Protein AF-A0A6N2MP95-F1 (afdb_monomer)

Structure (mmCIF, N/CA/C/O backbone):
data_AF-A0A6N2MP95-F1
#
_entry.id   AF-A0A6N2MP95-F1
#
loop_
_atom_site.group_PDB
_atom_site.id
_atom_site.type_symbol
_atom_site.label_atom_id
_atom_site.label_alt_id
_atom_site.label_comp_id
_atom_site.label_asym_id
_atom_site.label_entity_id
_atom_site.label_seq_id
_atom_site.pdbx_PDB_ins_code
_atom_site.Cartn_x
_atom_site.Cartn_y
_atom_site.Cartn_z
_atom_site.occupancy
_atom_site.B_iso_or_equiv
_atom_site.auth_seq_id
_atom_site.auth_comp_id
_atom_site.auth_asym_id
_atom_site.auth_atom_id
_atom_site.pdbx_PDB_model_num
ATOM 1 N N . MET A 1 1 ? 5.443 -9.059 -21.803 1.00 52.47 1 MET A N 1
ATOM 2 C CA . MET A 1 1 ? 6.622 -9.726 -21.196 1.00 52.47 1 MET A CA 1
ATOM 3 C C . MET A 1 1 ? 6.664 -9.595 -19.670 1.00 52.47 1 MET A C 1
ATOM 5 O O . MET A 1 1 ? 6.923 -10.601 -19.031 1.00 52.47 1 MET A O 1
ATOM 9 N N . VAL A 1 2 ? 6.325 -8.445 -19.066 1.00 51.97 2 VAL A N 1
ATOM 10 C CA . VAL A 1 2 ? 6.258 -8.288 -17.589 1.00 51.97 2 VAL A CA 1
ATOM 11 C C . VAL A 1 2 ? 5.045 -9.005 -16.957 1.00 51.97 2 VAL A C 1
ATOM 13 O O . VAL A 1 2 ? 5.159 -9.601 -15.894 1.00 51.97 2 VAL A O 1
ATOM 16 N N . PHE A 1 3 ? 3.912 -9.062 -17.666 1.00 51.62 3 PHE A N 1
ATOM 17 C CA . PHE A 1 3 ? 2.674 -9.698 -17.183 1.00 51.62 3 PHE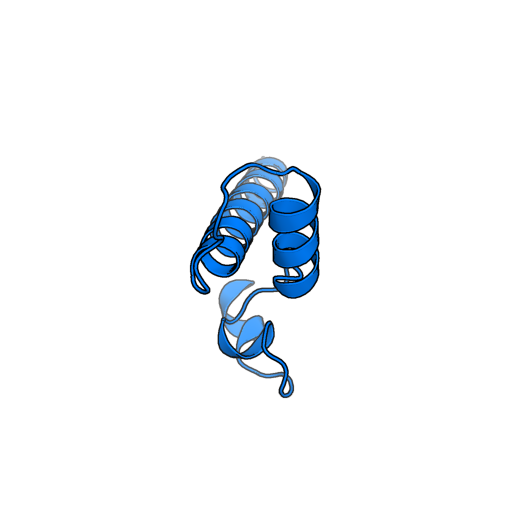 A CA 1
ATOM 18 C C . PHE A 1 3 ? 2.709 -11.241 -17.122 1.00 51.62 3 PHE A C 1
ATOM 20 O O . PHE A 1 3 ? 1.973 -11.846 -16.350 1.00 51.62 3 PHE A O 1
ATOM 27 N N . LEU A 1 4 ? 3.565 -11.898 -17.918 1.00 47.78 4 LEU A N 1
ATOM 28 C CA . LEU A 1 4 ? 3.587 -13.368 -18.023 1.00 47.78 4 LEU A CA 1
ATOM 29 C C . LEU A 1 4 ? 4.395 -14.034 -16.892 1.00 47.78 4 LEU A C 1
ATOM 31 O O . LEU A 1 4 ? 4.172 -15.199 -16.575 1.00 47.78 4 LEU A O 1
ATOM 35 N N . LEU A 1 5 ? 5.313 -13.304 -16.248 1.00 52.78 5 LEU A N 1
ATOM 36 C CA . LEU A 1 5 ? 6.2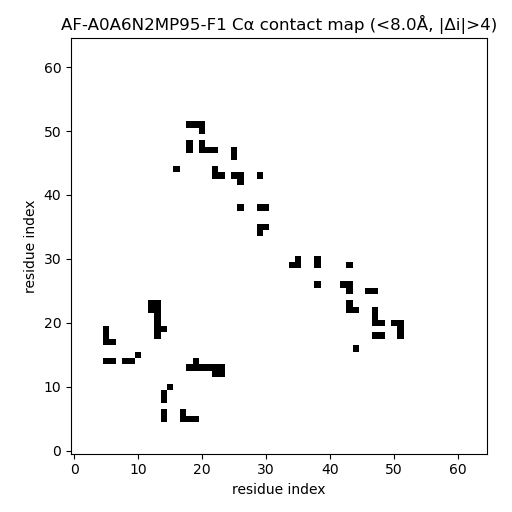28 -13.866 -15.244 1.00 52.78 5 LEU A CA 1
ATOM 37 C C . LEU A 1 5 ? 5.619 -13.936 -13.829 1.00 52.78 5 LEU A C 1
ATOM 39 O O . LEU A 1 5 ? 6.108 -14.674 -12.976 1.00 52.78 5 LEU A O 1
ATOM 43 N N . ILE A 1 6 ? 4.523 -13.212 -13.589 1.00 55.38 6 ILE A N 1
ATOM 44 C CA . ILE A 1 6 ? 3.824 -13.138 -12.296 1.00 55.38 6 ILE A CA 1
ATOM 45 C C . ILE A 1 6 ? 3.036 -14.419 -11.964 1.00 55.38 6 ILE A C 1
ATOM 47 O O . ILE A 1 6 ? 2.850 -14.740 -10.792 1.00 55.38 6 ILE A O 1
ATOM 51 N N . VAL A 1 7 ? 2.626 -15.199 -12.969 1.00 47.59 7 VAL A N 1
ATOM 52 C CA . VAL A 1 7 ? 1.760 -16.380 -12.778 1.00 47.59 7 VAL A CA 1
ATOM 53 C C . VAL A 1 7 ? 2.502 -17.590 -12.174 1.00 47.59 7 VAL A C 1
ATOM 55 O O . VAL A 1 7 ? 1.870 -18.476 -11.607 1.00 47.59 7 VAL A O 1
ATOM 58 N N . LEU A 1 8 ? 3.840 -17.643 -12.223 1.00 37.47 8 LEU A N 1
ATOM 59 C CA . LEU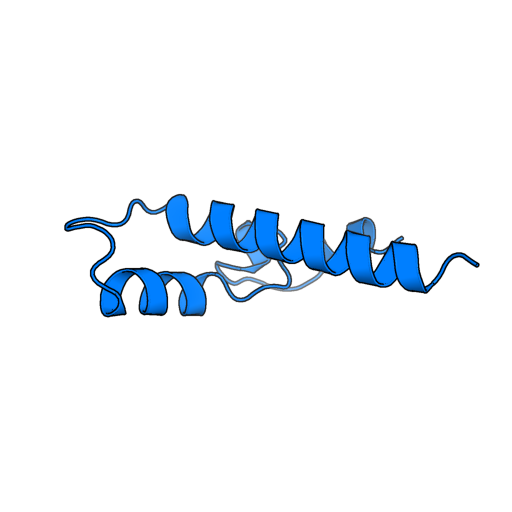 A 1 8 ? 4.596 -18.885 -11.978 1.00 37.47 8 LEU A CA 1
ATOM 60 C C . LEU A 1 8 ? 5.232 -19.067 -10.576 1.00 37.47 8 LEU A C 1
ATOM 62 O O . LEU A 1 8 ? 6.008 -20.010 -10.415 1.00 37.47 8 LEU A O 1
ATOM 66 N N . LYS A 1 9 ? 4.959 -18.252 -9.533 1.00 37.59 9 LYS A N 1
ATOM 67 C CA . LYS A 1 9 ? 5.679 -18.426 -8.236 1.00 37.59 9 LYS A CA 1
ATOM 68 C C . LYS A 1 9 ? 4.892 -18.192 -6.920 1.00 37.59 9 LYS A C 1
ATOM 70 O O . LYS A 1 9 ? 4.754 -17.065 -6.464 1.00 37.59 9 LYS A O 1
ATOM 75 N N . LEU A 1 10 ? 4.513 -19.321 -6.288 1.00 37.84 10 LEU A N 1
ATOM 76 C CA . LEU A 1 10 ? 4.529 -19.712 -4.847 1.00 37.84 10 LEU A CA 1
ATOM 77 C C . LEU A 1 10 ? 3.708 -18.998 -3.738 1.00 37.84 10 LEU A C 1
ATOM 79 O O . LEU A 1 10 ? 4.308 -18.349 -2.899 1.00 37.84 10 LEU A O 1
ATOM 83 N N . CYS A 1 11 ? 2.410 -19.319 -3.613 1.00 42.22 11 CYS A N 1
ATOM 84 C CA . CYS A 1 11 ? 1.557 -19.361 -2.392 1.00 42.22 11 CYS A CA 1
ATOM 85 C C . CYS A 1 11 ? 1.698 -18.276 -1.284 1.00 42.22 11 CYS A C 1
ATOM 87 O O . CYS A 1 11 ? 2.485 -18.383 -0.344 1.00 42.22 11 CYS A O 1
ATOM 89 N N . GLY A 1 12 ? 0.800 -17.286 -1.334 1.00 41.44 12 GLY A N 1
ATOM 90 C CA . GLY A 1 12 ? 0.691 -16.150 -0.419 1.00 41.44 12 GLY A CA 1
ATOM 91 C C . GLY A 1 12 ? -0.386 -15.192 -0.939 1.00 41.44 12 GLY A C 1
ATOM 92 O O . GLY A 1 12 ? -0.596 -15.103 -2.145 1.00 41.44 12 GLY A O 1
ATOM 93 N N . ARG A 1 13 ? -1.112 -14.471 -0.070 1.00 50.53 13 ARG A N 1
ATOM 94 C CA . ARG A 1 13 ? -2.278 -13.644 -0.485 1.00 50.53 13 ARG A CA 1
ATOM 95 C C . ARG A 1 13 ? -1.949 -12.566 -1.540 1.00 50.53 13 ARG A C 1
ATOM 97 O O . ARG A 1 13 ? -2.846 -12.128 -2.246 1.00 50.53 13 ARG A O 1
ATOM 104 N N . SER A 1 14 ? -0.676 -12.174 -1.668 1.00 46.19 14 SER A N 1
ATOM 105 C 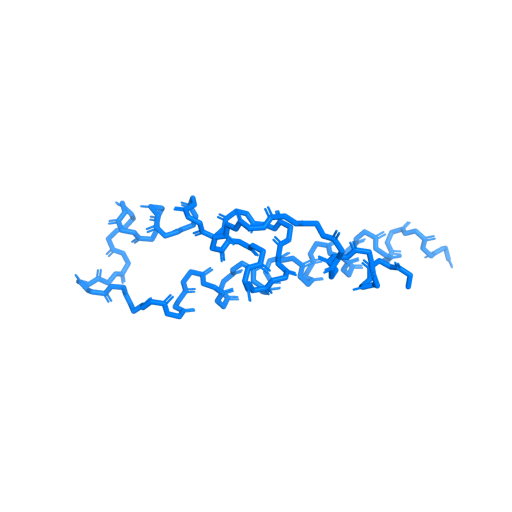CA . SER A 1 14 ? -0.166 -11.316 -2.756 1.00 46.19 14 SER A CA 1
ATOM 106 C C . SER A 1 14 ? -0.101 -12.048 -4.105 1.00 46.19 14 SER A C 1
ATOM 108 O O . SER A 1 14 ? -0.404 -11.467 -5.140 1.00 46.19 14 SER A O 1
ATOM 110 N N . GLN A 1 15 ? 0.230 -13.343 -4.101 1.00 48.41 15 GLN A N 1
ATOM 111 C CA . GLN A 1 15 ? 0.280 -14.183 -5.303 1.00 48.41 15 GLN A CA 1
ATOM 112 C C . GLN A 1 15 ? -1.092 -14.709 -5.722 1.00 48.41 15 GLN A C 1
ATOM 114 O O . GLN A 1 15 ? -1.278 -14.990 -6.897 1.00 48.41 15 GLN A O 1
ATOM 119 N N . GLN A 1 16 ? -2.074 -14.789 -4.815 1.00 50.97 16 GLN A N 1
ATOM 120 C CA . GLN A 1 16 ? -3.465 -15.071 -5.209 1.00 50.97 16 GLN A CA 1
ATOM 121 C C . GLN A 1 16 ? -4.065 -13.957 -6.081 1.00 50.97 16 GLN A C 1
ATOM 123 O O . GLN A 1 16 ? -4.980 -14.225 -6.849 1.00 50.97 16 GLN A O 1
ATOM 128 N N . ALA A 1 17 ? -3.543 -12.730 -5.976 1.00 51.94 17 ALA A N 1
ATOM 129 C CA . ALA A 1 17 ? -3.958 -11.593 -6.795 1.00 51.94 17 ALA A CA 1
ATOM 130 C C . ALA A 1 17 ? -2.992 -11.280 -7.954 1.00 51.94 17 ALA A C 1
ATOM 132 O O . ALA A 1 17 ? -3.271 -10.372 -8.727 1.00 51.94 17 ALA A O 1
ATOM 133 N N . GLY A 1 18 ? -1.870 -12.004 -8.079 1.00 59.78 18 GLY A N 1
ATOM 134 C CA . GLY A 1 18 ? -0.874 -11.752 -9.125 1.00 59.78 18 GLY A CA 1
ATOM 135 C C . GLY A 1 18 ? -0.221 -10.366 -9.040 1.00 59.78 18 GLY A C 1
ATOM 136 O O . GLY A 1 18 ? 0.040 -9.762 -10.070 1.00 59.78 18 GLY A O 1
ATOM 137 N N . LEU A 1 19 ? 0.012 -9.838 -7.834 1.00 66.94 19 LEU A N 1
ATOM 138 C CA . LEU A 1 19 ? 0.566 -8.491 -7.637 1.00 66.94 19 LEU A CA 1
ATOM 139 C C . LEU A 1 19 ? 1.983 -8.565 -7.051 1.00 66.94 19 LEU A C 1
ATOM 141 O O . LEU A 1 19 ? 2.203 -9.254 -6.044 1.00 66.94 19 LEU A O 1
ATOM 145 N N . GLN A 1 20 ? 2.930 -7.833 -7.650 1.00 70.62 20 GLN A N 1
ATOM 146 C CA . GLN A 1 20 ? 4.272 -7.591 -7.093 1.00 70.62 20 GLN A CA 1
ATOM 147 C C . GLN A 1 20 ? 4.209 -6.669 -5.871 1.00 70.62 20 GLN A C 1
ATOM 149 O O . GLN A 1 20 ? 5.019 -6.783 -4.947 1.00 70.62 20 GLN A O 1
ATOM 154 N N . PHE A 1 21 ? 3.231 -5.762 -5.835 1.00 74.50 21 PHE A N 1
ATOM 155 C CA . PHE A 1 21 ? 3.070 -4.838 -4.719 1.00 74.50 21 PHE A CA 1
ATOM 156 C C . PHE A 1 21 ? 2.487 -5.533 -3.470 1.00 74.50 21 PHE A C 1
ATOM 158 O O . PHE A 1 21 ? 1.489 -6.251 -3.554 1.00 74.50 21 PHE A O 1
ATOM 165 N N . PRO A 1 22 ? 3.040 -5.283 -2.263 1.00 80.06 22 PRO A N 1
ATOM 166 C CA . PRO A 1 22 ? 2.651 -5.999 -1.049 1.00 80.06 22 PRO A CA 1
ATOM 167 C C . PRO A 1 22 ? 1.280 -5.555 -0.505 1.00 80.06 22 PRO A C 1
ATOM 169 O O . PRO A 1 22 ? 1.185 -4.645 0.325 1.00 80.06 22 PRO A O 1
ATOM 172 N N . VAL A 1 23 ? 0.220 -6.277 -0.879 1.00 80.94 23 VAL A N 1
ATOM 173 C CA . VAL A 1 23 ? -1.181 -6.032 -0.462 1.00 80.94 23 VAL A CA 1
ATOM 174 C C . VAL A 1 23 ? -1.347 -5.954 1.065 1.00 80.94 23 VAL A C 1
ATOM 1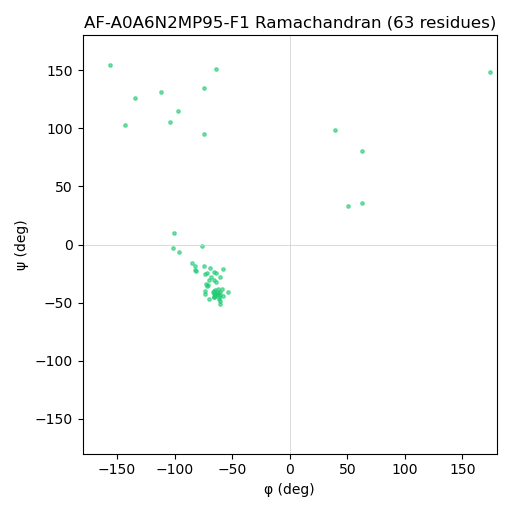76 O O . VAL A 1 23 ? -2.047 -5.090 1.594 1.00 80.94 23 VAL A O 1
ATOM 179 N N . GLY A 1 24 ? -0.666 -6.830 1.814 1.00 82.19 24 GLY A N 1
ATOM 180 C CA . GLY A 1 24 ? -0.762 -6.867 3.280 1.00 82.19 24 GLY A CA 1
ATOM 181 C C . GLY A 1 24 ? -0.209 -5.614 3.969 1.00 82.19 24 GLY A C 1
ATOM 182 O O . GLY A 1 24 ? -0.709 -5.208 5.020 1.00 82.19 24 GLY A O 1
ATOM 183 N N . LYS A 1 25 ? 0.793 -4.964 3.363 1.00 84.81 25 LYS A N 1
ATOM 184 C CA . LYS A 1 25 ? 1.368 -3.715 3.877 1.00 84.81 25 LYS A CA 1
ATOM 185 C C . LYS A 1 25 ? 0.406 -2.549 3.642 1.00 84.81 25 LYS A C 1
ATOM 187 O O . LYS A 1 25 ? 0.160 -1.773 4.562 1.00 84.81 25 LYS A O 1
ATOM 192 N N . ILE A 1 26 ? -0.211 -2.499 2.462 1.00 85.06 26 ILE A N 1
ATOM 193 C CA . ILE A 1 26 ? -1.242 -1.510 2.130 1.00 85.06 26 ILE A CA 1
ATOM 194 C C . ILE A 1 26 ? -2.445 -1.634 3.067 1.00 85.06 26 ILE A C 1
ATOM 196 O O . ILE A 1 26 ? -2.908 -0.636 3.611 1.00 85.06 26 ILE A O 1
ATOM 200 N N . ALA A 1 27 ? -2.899 -2.856 3.349 1.00 84.44 27 ALA A N 1
ATOM 201 C CA . ALA A 1 27 ? -3.986 -3.085 4.299 1.00 84.44 27 ALA A CA 1
ATOM 202 C C . ALA A 1 27 ? -3.672 -2.545 5.709 1.00 84.44 27 ALA A C 1
ATOM 204 O O . ALA A 1 27 ? -4.558 -1.999 6.368 1.00 84.44 27 ALA A O 1
ATOM 205 N N . ARG A 1 28 ? -2.419 -2.669 6.180 1.00 86.62 28 ARG A N 1
ATOM 206 C CA . ARG A 1 28 ? -1.986 -2.071 7.457 1.00 86.62 28 ARG A CA 1
ATOM 207 C C . ARG A 1 28 ? -2.003 -0.549 7.403 1.00 86.62 28 ARG A C 1
ATOM 209 O O . ARG A 1 28 ? -2.510 0.057 8.341 1.00 86.62 28 ARG A O 1
ATOM 216 N N . PHE A 1 29 ? -1.496 0.059 6.332 1.00 86.88 29 PHE A N 1
ATOM 217 C CA . PHE A 1 29 ? -1.502 1.516 6.189 1.00 86.88 29 PHE A CA 1
ATOM 218 C C . PHE A 1 29 ? -2.915 2.092 6.089 1.00 86.88 29 PHE A C 1
ATOM 220 O O . PHE A 1 29 ? -3.198 3.095 6.735 1.00 86.88 29 PHE A O 1
ATOM 227 N N . LEU A 1 30 ? -3.831 1.420 5.386 1.00 84.06 30 LEU A N 1
ATOM 228 C CA . LEU A 1 30 ? -5.231 1.844 5.301 1.00 84.06 30 LEU A CA 1
ATOM 229 C C . LEU A 1 30 ? -5.928 1.832 6.670 1.00 84.06 30 LEU A C 1
ATOM 231 O O . LEU A 1 30 ? -6.702 2.734 6.978 1.00 84.06 30 LEU A O 1
ATOM 235 N N . LYS A 1 31 ? -5.622 0.840 7.516 1.00 83.25 31 LYS A N 1
ATOM 236 C CA . LYS A 1 31 ? -6.140 0.776 8.891 1.00 83.25 31 LYS A CA 1
ATOM 237 C C . LYS A 1 31 ? -5.476 1.796 9.819 1.00 83.25 31 LYS A C 1
ATOM 239 O O . LYS A 1 31 ? -6.153 2.391 10.648 1.00 83.25 31 LYS A O 1
ATOM 244 N N . ALA A 1 32 ? -4.166 2.005 9.684 1.00 85.69 32 ALA A N 1
ATOM 245 C CA . ALA A 1 32 ? -3.418 2.950 10.512 1.00 85.69 32 ALA A CA 1
ATOM 246 C C . ALA A 1 32 ? -3.755 4.416 10.189 1.00 85.69 32 ALA A C 1
ATOM 248 O O . ALA A 1 32 ? -3.817 5.240 11.095 1.00 85.69 32 ALA A O 1
ATOM 249 N N . GLY A 1 33 ? -4.020 4.732 8.919 1.00 84.81 33 GLY A N 1
ATOM 250 C CA . GLY A 1 33 ? -4.370 6.078 8.463 1.00 84.81 33 GLY A CA 1
ATOM 251 C C . GLY A 1 33 ? -5.804 6.514 8.774 1.00 84.81 33 GLY A C 1
ATOM 252 O O . GLY A 1 33 ? -6.159 7.640 8.449 1.00 84.81 33 GLY A O 1
ATOM 253 N N . LYS A 1 34 ? -6.631 5.654 9.395 1.00 81.69 34 LYS A N 1
ATOM 254 C CA . LYS A 1 34 ? -8.039 5.936 9.748 1.00 81.69 34 LYS A CA 1
ATOM 255 C C . LYS A 1 34 ? -8.887 6.475 8.578 1.00 81.69 34 LYS A C 1
ATOM 257 O O . LYS A 1 34 ? -9.808 7.252 8.794 1.00 81.69 34 LYS A O 1
ATOM 262 N N . TYR A 1 35 ? -8.608 6.047 7.344 1.00 82.00 35 TYR A N 1
ATOM 263 C CA . TYR A 1 35 ? -9.330 6.518 6.150 1.00 82.00 35 TYR A CA 1
ATOM 264 C C . TYR A 1 35 ? -10.808 6.100 6.119 1.00 82.00 35 TYR A C 1
ATOM 266 O O . TYR A 1 35 ? -11.617 6.736 5.453 1.00 82.00 35 TYR A O 1
ATOM 274 N N . ALA A 1 36 ? -11.157 5.023 6.824 1.00 79.50 36 ALA A N 1
ATOM 275 C CA . ALA A 1 36 ? -12.525 4.562 7.017 1.00 79.50 36 ALA A CA 1
ATOM 276 C C . ALA A 1 36 ? -12.614 3.725 8.300 1.00 79.50 36 ALA A C 1
ATOM 278 O O . ALA A 1 36 ? -11.634 3.097 8.708 1.00 79.50 36 ALA A O 1
ATOM 279 N N . GLU A 1 37 ? -13.803 3.661 8.901 1.00 78.75 37 GLU A N 1
ATOM 280 C CA . GLU A 1 37 ? -14.066 2.842 10.093 1.00 78.75 37 GLU A CA 1
ATOM 281 C C . GLU A 1 37 ? -13.910 1.336 9.808 1.00 78.75 37 GLU A C 1
ATOM 283 O O . GLU A 1 37 ? -13.450 0.564 10.650 1.00 78.75 37 GLU A O 1
ATOM 288 N N . ARG A 1 38 ? -14.228 0.911 8.577 1.00 79.25 38 ARG A N 1
ATOM 289 C CA . ARG A 1 38 ? -14.036 -0.459 8.091 1.00 79.25 38 ARG A CA 1
ATOM 290 C C . ARG A 1 38 ? -13.416 -0.457 6.701 1.00 79.25 38 ARG A C 1
ATOM 292 O O . ARG A 1 38 ? -13.954 0.125 5.768 1.00 79.25 38 ARG A O 1
ATOM 299 N N . VAL A 1 39 ? -12.301 -1.169 6.556 1.00 79.38 39 VAL A N 1
ATOM 300 C CA . VAL A 1 39 ? -11.636 -1.387 5.265 1.00 79.38 39 VAL A CA 1
ATOM 301 C C . VAL A 1 39 ? -12.068 -2.748 4.722 1.00 79.38 39 VAL A C 1
ATOM 303 O O . VAL A 1 39 ? -11.767 -3.779 5.329 1.00 79.38 39 VAL A O 1
ATOM 306 N N . GLY A 1 40 ? -12.784 -2.755 3.594 1.00 82.19 40 GLY A N 1
ATOM 307 C CA . GLY A 1 40 ? -13.202 -3.981 2.911 1.00 82.19 40 GLY A CA 1
ATOM 308 C C . GLY A 1 40 ? -12.009 -4.792 2.393 1.00 82.19 40 GLY A C 1
ATOM 309 O O . GLY A 1 40 ? -10.968 -4.233 2.052 1.00 82.19 40 GLY A O 1
ATOM 310 N N . ALA A 1 41 ? -12.154 -6.118 2.305 1.00 79.88 41 ALA A N 1
ATOM 311 C CA . ALA A 1 41 ? -11.061 -7.015 1.910 1.00 79.88 41 ALA A CA 1
ATOM 312 C C . ALA A 1 41 ? -10.501 -6.731 0.498 1.00 79.88 41 ALA A C 1
ATOM 314 O O . ALA A 1 41 ? -9.319 -6.965 0.258 1.00 79.88 41 ALA A O 1
ATOM 315 N N . GLY A 1 42 ? -11.325 -6.186 -0.407 1.00 81.00 42 GLY A N 1
ATOM 316 C CA . GLY A 1 42 ? -10.922 -5.815 -1.770 1.00 81.00 42 GLY A CA 1
ATOM 317 C C . GLY A 1 42 ? -10.218 -4.458 -1.895 1.00 81.00 42 GLY A C 1
ATOM 318 O O . GLY A 1 42 ? -9.507 -4.235 -2.869 1.00 81.00 42 GLY A O 1
ATOM 319 N N . ALA A 1 43 ? -10.347 -3.567 -0.907 1.00 84.44 43 ALA A N 1
ATOM 320 C CA . ALA A 1 43 ? -9.740 -2.235 -0.949 1.00 84.44 43 ALA A CA 1
ATOM 321 C C . ALA A 1 43 ? -8.1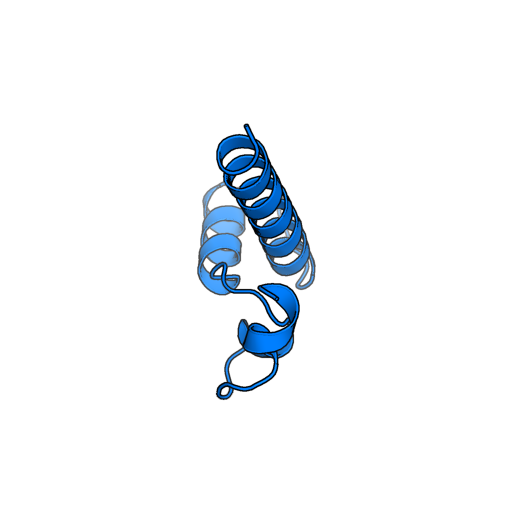98 -2.252 -1.058 1.00 84.44 43 ALA A C 1
ATOM 323 O O . ALA A 1 43 ? -7.663 -1.575 -1.938 1.00 84.44 43 ALA A O 1
ATOM 324 N N . PRO A 1 44 ? -7.450 -3.029 -0.244 1.00 84.56 44 PRO A N 1
ATOM 325 C CA . PRO A 1 44 ? -5.995 -3.082 -0.378 1.00 84.56 44 PRO A CA 1
ATOM 326 C C . PRO A 1 44 ? -5.541 -3.766 -1.673 1.00 84.56 44 PRO A C 1
ATOM 328 O O . PRO A 1 44 ? -4.477 -3.431 -2.180 1.00 84.56 44 PRO A O 1
ATOM 331 N N . VAL A 1 45 ? -6.337 -4.696 -2.216 1.00 83.94 45 VAL A N 1
ATOM 332 C CA . VAL A 1 45 ? -6.033 -5.383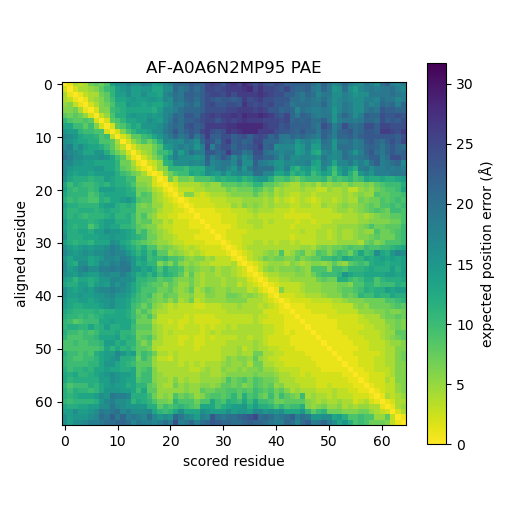 -3.483 1.00 83.94 45 VAL A CA 1
ATOM 333 C C . VAL A 1 45 ? -6.164 -4.413 -4.654 1.00 83.94 45 VAL A C 1
ATOM 335 O O . VAL A 1 45 ? -5.254 -4.314 -5.471 1.00 83.94 45 VAL A O 1
ATOM 338 N N . TYR A 1 46 ? -7.258 -3.649 -4.696 1.00 83.56 46 TYR A N 1
ATOM 339 C CA . TYR A 1 46 ? -7.488 -2.649 -5.736 1.00 83.56 46 TYR A CA 1
ATOM 340 C C . TYR A 1 46 ? -6.412 -1.559 -5.719 1.00 83.56 46 TYR A C 1
ATOM 342 O O . TYR A 1 46 ? -5.840 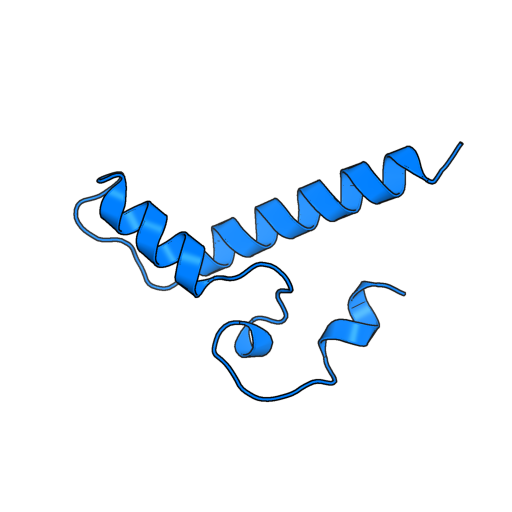-1.237 -6.757 1.00 83.56 46 TYR A O 1
ATOM 350 N N . LEU A 1 47 ? -6.071 -1.042 -4.534 1.00 83.69 47 LEU A N 1
ATOM 351 C CA . LEU A 1 47 ? -5.029 -0.023 -4.409 1.00 83.69 47 LEU A CA 1
ATOM 352 C C . LEU A 1 47 ? -3.658 -0.551 -4.858 1.00 83.69 47 LEU A C 1
ATOM 354 O O . LEU A 1 47 ? -2.940 0.147 -5.568 1.00 83.69 47 LEU A O 1
ATOM 358 N N . SER A 1 48 ? -3.304 -1.786 -4.484 1.00 84.44 48 SER A N 1
ATOM 359 C CA . SER A 1 48 ? -2.079 -2.435 -4.965 1.00 84.44 48 SER A CA 1
ATOM 360 C C . SER A 1 48 ? -2.042 -2.530 -6.490 1.00 84.44 48 SER A C 1
ATOM 362 O O . SER A 1 48 ? -1.011 -2.218 -7.076 1.00 84.44 48 SER A O 1
ATOM 364 N N . ALA A 1 49 ? -3.152 -2.913 -7.125 1.00 80.94 49 ALA A N 1
ATOM 365 C CA . ALA A 1 49 ? -3.231 -3.057 -8.577 1.00 80.94 49 ALA A CA 1
ATOM 366 C C . ALA A 1 49 ? -3.053 -1.729 -9.318 1.00 80.94 49 ALA A C 1
ATOM 368 O O . ALA A 1 49 ? -2.296 -1.659 -10.283 1.00 80.94 49 ALA A O 1
ATOM 369 N N . VAL A 1 50 ? -3.698 -0.662 -8.843 1.00 85.19 50 VAL A N 1
ATOM 370 C CA . VAL A 1 50 ? -3.578 0.670 -9.455 1.00 85.19 50 VAL A CA 1
ATOM 371 C C . VAL A 1 50 ? -2.154 1.215 -9.321 1.00 85.19 50 VAL A C 1
ATOM 373 O O . VAL A 1 50 ? -1.611 1.764 -10.276 1.00 85.19 50 VAL A O 1
ATOM 376 N N . LEU A 1 51 ? -1.529 1.040 -8.153 1.00 84.69 51 LEU A N 1
ATOM 377 C CA . LEU A 1 51 ? -0.151 1.481 -7.928 1.00 84.69 51 LEU A CA 1
ATOM 378 C C . LEU A 1 51 ? 0.850 0.709 -8.793 1.00 84.69 51 LEU A C 1
ATOM 380 O O . LEU A 1 51 ? 1.782 1.309 -9.322 1.00 84.69 51 LEU A O 1
ATOM 384 N N . GLU A 1 52 ? 0.651 -0.598 -8.957 1.00 80.81 52 GLU A N 1
ATOM 385 C CA . GLU A 1 52 ? 1.498 -1.425 -9.816 1.00 80.81 52 GLU A CA 1
ATOM 386 C C . GLU A 1 52 ? 1.346 -1.046 -11.293 1.00 80.81 52 GLU A C 1
ATOM 388 O O . GLU A 1 52 ? 2.349 -0.923 -11.994 1.00 80.81 52 GLU A O 1
ATOM 393 N N . TYR A 1 53 ? 0.118 -0.780 -11.745 1.00 80.94 53 TYR A N 1
ATOM 394 C CA . TYR A 1 53 ? -0.158 -0.310 -13.101 1.00 80.94 53 TYR A CA 1
ATOM 395 C C . TYR A 1 53 ? 0.532 1.025 -13.400 1.00 80.94 53 TYR A C 1
ATOM 397 O O . TYR A 1 53 ? 1.280 1.124 -14.368 1.00 80.94 53 TYR A O 1
ATOM 405 N N . LEU A 1 54 ? 0.354 2.025 -12.533 1.00 83.88 54 LEU A N 1
ATOM 406 C CA . LEU A 1 54 ? 0.977 3.340 -12.705 1.00 83.88 54 LEU A CA 1
ATOM 407 C C . LEU A 1 54 ? 2.506 3.256 -12.678 1.00 83.88 54 LEU A C 1
ATOM 409 O O . LEU A 1 54 ? 3.176 3.883 -13.493 1.00 83.88 54 LEU A O 1
ATOM 413 N N . ALA A 1 55 ? 3.077 2.465 -11.764 1.00 84.25 55 ALA A N 1
ATOM 414 C CA . ALA A 1 55 ? 4.521 2.263 -11.716 1.00 84.25 55 ALA A CA 1
ATOM 415 C C . ALA A 1 55 ? 5.039 1.598 -13.002 1.00 84.25 55 ALA A C 1
ATOM 417 O O . ALA A 1 55 ? 6.072 2.008 -13.528 1.00 84.25 55 ALA A O 1
ATOM 418 N N . ALA A 1 56 ? 4.312 0.609 -13.529 1.00 80.94 56 ALA A N 1
ATOM 419 C CA . ALA A 1 56 ? 4.656 -0.045 -14.785 1.00 80.94 56 ALA A CA 1
ATOM 420 C C . ALA A 1 56 ? 4.558 0.915 -15.979 1.00 80.94 56 ALA A C 1
ATOM 422 O O . ALA A 1 56 ? 5.472 0.930 -16.799 1.00 80.94 56 ALA A O 1
ATOM 423 N N . GLU A 1 57 ? 3.510 1.739 -16.062 1.00 79.69 57 GLU A N 1
ATOM 424 C CA . GLU A 1 57 ? 3.359 2.750 -17.115 1.00 79.69 57 GLU A CA 1
ATOM 425 C C . GLU A 1 57 ? 4.479 3.786 -17.087 1.00 79.69 57 GLU A C 1
ATOM 427 O O . GLU A 1 57 ? 5.067 4.065 -18.125 1.00 79.69 57 GLU A O 1
ATOM 432 N N . VAL A 1 58 ? 4.819 4.331 -15.916 1.00 84.00 58 VAL A N 1
ATOM 433 C CA . VAL A 1 58 ? 5.873 5.353 -15.799 1.00 84.00 58 VAL A CA 1
ATOM 434 C C . VAL A 1 58 ? 7.241 4.773 -16.149 1.00 84.00 58 VAL A C 1
ATOM 436 O O . VAL A 1 58 ? 8.019 5.407 -16.866 1.00 84.00 58 VAL A O 1
ATOM 439 N N . VAL A 1 59 ? 7.538 3.555 -15.683 1.00 81.94 59 VAL A N 1
ATOM 440 C CA . VAL A 1 59 ? 8.789 2.866 -16.025 1.00 81.94 59 VAL A CA 1
ATOM 441 C C . VAL A 1 59 ? 8.838 2.565 -17.519 1.00 81.94 59 VAL A C 1
ATOM 443 O O . VAL A 1 59 ? 9.871 2.790 -18.138 1.00 81.94 59 VAL A O 1
ATOM 446 N N . PHE A 1 60 ? 7.733 2.110 -18.109 1.00 77.12 60 PHE A N 1
ATOM 447 C CA . PHE A 1 60 ? 7.647 1.819 -19.537 1.00 77.12 60 PHE A CA 1
ATOM 448 C C . PHE A 1 60 ? 7.779 3.081 -20.396 1.00 77.12 60 PHE A C 1
ATOM 450 O O . PHE A 1 60 ? 8.560 3.091 -21.342 1.00 77.12 60 PHE A O 1
ATOM 457 N N . PHE A 1 61 ? 7.082 4.159 -20.033 1.00 77.25 61 PHE A N 1
ATOM 458 C CA . PHE A 1 61 ? 7.159 5.454 -20.708 1.00 77.25 61 PHE A CA 1
ATOM 459 C C . PHE A 1 61 ? 8.579 6.025 -20.666 1.00 77.25 61 PHE A C 1
ATOM 461 O O . PHE A 1 61 ? 9.081 6.499 -21.674 1.00 77.25 61 PHE A O 1
ATOM 468 N N . THR A 1 62 ? 9.272 5.903 -19.531 1.00 73.75 62 THR A N 1
ATOM 469 C CA . THR A 1 62 ? 10.672 6.350 -19.404 1.00 73.75 62 THR A CA 1
ATOM 470 C C . THR A 1 62 ? 11.650 5.479 -20.210 1.00 73.75 62 THR A C 1
ATOM 472 O O . THR A 1 62 ? 12.759 5.915 -20.505 1.00 73.75 62 THR A O 1
ATOM 475 N N . PHE A 1 63 ? 11.268 4.250 -20.575 1.00 70.75 63 PHE A N 1
ATOM 476 C CA . PHE A 1 63 ? 12.114 3.316 -21.328 1.00 70.75 63 PHE A CA 1
ATOM 477 C C . PHE A 1 63 ? 11.865 3.327 -22.845 1.00 70.75 63 PHE A C 1
ATOM 47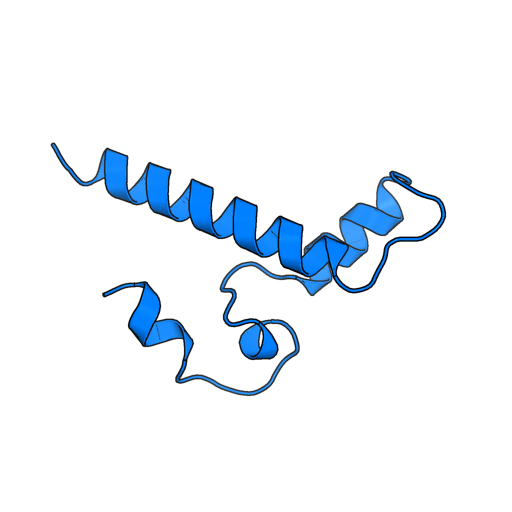9 O O . PHE A 1 63 ? 12.605 2.668 -23.576 1.00 70.75 63 PHE A O 1
ATOM 486 N N . SER A 1 64 ? 10.850 4.056 -23.323 1.00 45.84 64 SER A N 1
ATOM 487 C CA . SER A 1 64 ? 10.613 4.288 -24.750 1.00 45.84 64 SER A CA 1
ATOM 488 C C . SER A 1 64 ? 11.047 5.717 -25.101 1.00 45.84 64 SER A C 1
ATOM 490 O O . SER A 1 64 ? 10.346 6.649 -24.709 1.00 45.84 64 SER A O 1
ATOM 492 N N . PRO A 1 65 ? 12.193 5.915 -25.779 1.00 57.78 65 PRO A N 1
ATOM 493 C CA . PRO A 1 65 ? 12.568 7.222 -26.317 1.00 57.78 65 PRO A CA 1
ATOM 494 C C . PRO A 1 65 ? 11.630 7.677 -27.443 1.00 57.78 65 PRO A C 1
ATOM 496 O O . PRO A 1 65 ? 11.028 6.802 -28.113 1.00 57.78 65 PRO A O 1
#

InterPro domains:
  IPR002119 Histone H2A [PR00620] (9-31)
  IPR002119 Histone H2A [PR00620] (38-53)
  IPR002119 Histone H2A [PR00620] (53-65)
  IPR002119 Histone H2A [PTHR23430] (10-59)
  IPR002119 Histone H2A [SM00414] (8-65)
  IPR009072 Histone-fold [G3DSA:1.10.20.10] (9-61)
  IPR009072 Histone-fold [SSF47113] (11-58)
  IPR032458 Histone H2A conserved site [PS00046] (17-23)
  IPR061508 Histone H2A, histone fold [cd00074] (11-58)

Secondary structure (DSSP, 8-state):
-TTTSGGGS--STTTTTT-SS-HHHHHHHHHHTTS-SS--TTHHHHHHHHHHHHHHHHHHHHH--

Radius of gyration: 13.79 Å; Cα contacts (8 Å, |Δi|>4): 44; chains: 1; bounding box: 27×27×37 Å

Foldseek 3Di:
DVQVVLQPDDDDPCSVLSFPFDLVVQVVVCVVVCPDPDDDPCNSSVVRVVVRVVVVVVVVVVVPD

Solvent-accessible surface area (backbone atoms only — not comparable to full-atom values): 4052 Å² total; per-residue (Å²): 119,78,77,70,65,53,80,78,69,84,88,50,83,37,52,78,69,58,45,92,47,64,28,72,59,45,44,51,50,48,61,73,67,60,80,51,99,72,82,57,87,60,55,28,51,52,54,32,50,54,53,49,50,51,52,50,50,53,55,50,55,74,70,54,131

Sequence (65 aa):
MVFLLIVLKLCGRSQQAGLQFPVGKIARFLKAGKYAERVGAGAPVYLSAVLEYLAAEVVFFTFSP

Nearest PDB structures (foldseek):
  7jzv-assembly1_n  TM=9.794E-01  e=2.017E-05  Homo sapiens
  7nkx-assembly1_c  TM=9.786E-01  e=2.653E-05  Xenopus laevis
  8ow1-assembly1_g  TM=9.611E-01  e=3.490E-05  Saccharomyces cerevisiae
  8txx-assembly1_G  TM=9.322E-01  e=4.003E-05  Homo sapiens
  8oos-assembly1_O  TM=9.356E-01  e=4.003E-05  Homo sapiens

Mean predicted aligned error: 9.99 Å

Organism: Salix viminalis (NCBI:txid40686)

pLDDT: mean 71.12, std 15.97, range [37.47, 86.88]